Protein AF-A0A955LSG7-F1 (afdb_monomer_lite)

Structure (mmCIF, N/CA/C/O backbone):
data_AF-A0A955LSG7-F1
#
_entry.id   AF-A0A955LSG7-F1
#
loop_
_atom_site.group_PDB
_atom_site.id
_atom_site.type_symbol
_atom_site.label_atom_id
_atom_site.label_alt_id
_atom_site.label_comp_id
_atom_site.label_asym_id
_atom_site.label_entity_id
_atom_site.label_seq_id
_atom_site.pdbx_PDB_ins_code
_atom_site.Cartn_x
_atom_site.Cartn_y
_atom_site.Cartn_z
_atom_site.occupancy
_atom_site.B_iso_or_equiv
_atom_site.auth_seq_id
_atom_site.auth_comp_id
_atom_site.auth_asym_id
_atom_site.auth_atom_id
_atom_site.pdbx_PDB_model_num
ATOM 1 N N . SER A 1 1 ? -15.702 6.588 16.208 1.00 44.03 1 SER A N 1
ATOM 2 C CA . SER A 1 1 ? -15.242 7.220 14.958 1.00 44.03 1 SER A CA 1
ATOM 3 C C . SER A 1 1 ? -14.325 6.272 14.202 1.00 44.03 1 SER A C 1
ATOM 5 O O . SER A 1 1 ? -13.228 6.000 14.661 1.00 44.03 1 SER A O 1
ATOM 7 N N . TYR A 1 2 ? -14.797 5.726 13.083 1.00 55.00 2 TYR A N 1
ATOM 8 C CA . TYR A 1 2 ? -14.126 4.741 12.202 1.00 55.00 2 TYR A CA 1
ATOM 9 C C . TYR A 1 2 ? -13.182 5.389 11.164 1.00 55.00 2 TYR A C 1
ATOM 11 O O . TYR A 1 2 ? -12.642 4.726 10.284 1.00 55.00 2 TYR A O 1
ATOM 19 N N . LEU A 1 3 ? -12.979 6.704 11.275 1.00 57.09 3 LEU A N 1
ATOM 20 C CA . LEU A 1 3 ? -12.155 7.524 10.388 1.00 57.09 3 LEU A CA 1
ATOM 21 C C . LEU A 1 3 ? -10.662 7.125 10.325 1.00 57.09 3 LEU A C 1
ATOM 23 O O . LEU A 1 3 ? -10.136 7.104 9.213 1.00 57.09 3 LEU A O 1
ATOM 27 N N . PRO A 1 4 ? -9.970 6.765 11.431 1.00 72.69 4 PRO A N 1
ATOM 28 C CA . PRO A 1 4 ? -8.523 6.543 11.369 1.00 72.69 4 PRO A CA 1
ATOM 29 C C . PRO A 1 4 ? -8.117 5.278 10.592 1.00 72.69 4 PRO A C 1
ATOM 31 O O . PRO A 1 4 ? -7.111 5.295 9.892 1.00 72.69 4 PRO A O 1
ATOM 34 N N . ILE A 1 5 ? -8.909 4.198 10.632 1.00 73.31 5 ILE A N 1
ATOM 35 C CA . ILE A 1 5 ? -8.558 2.937 9.946 1.00 73.31 5 ILE A CA 1
ATOM 36 C C . ILE A 1 5 ? -8.779 3.018 8.437 1.00 73.31 5 ILE A C 1
ATOM 38 O O . ILE A 1 5 ? -7.973 2.494 7.663 1.00 73.31 5 ILE A O 1
ATOM 42 N N . ARG A 1 6 ? -9.832 3.721 7.996 1.00 77.38 6 ARG A N 1
ATOM 43 C CA . ARG A 1 6 ? -10.036 3.972 6.563 1.00 77.38 6 ARG A CA 1
ATOM 44 C C . ARG A 1 6 ? -8.816 4.667 5.960 1.00 77.38 6 ARG A C 1
ATOM 46 O O . ARG A 1 6 ? -8.394 4.286 4.878 1.00 77.38 6 ARG A O 1
ATOM 53 N N . PHE A 1 7 ? -8.207 5.605 6.683 1.00 81.44 7 PHE A N 1
ATOM 54 C CA . PHE A 1 7 ? -7.014 6.311 6.217 1.00 81.44 7 PHE A CA 1
ATOM 55 C C . PHE A 1 7 ? -5.819 5.373 5.987 1.00 81.44 7 PHE A C 1
ATOM 57 O O . PHE A 1 7 ? -5.163 5.457 4.955 1.00 81.44 7 PHE A O 1
ATOM 64 N N . ILE A 1 8 ? -5.583 4.429 6.905 1.00 80.62 8 ILE A N 1
ATOM 65 C CA . ILE A 1 8 ? -4.492 3.445 6.802 1.00 80.62 8 ILE A CA 1
ATOM 66 C C . ILE A 1 8 ? -4.712 2.504 5.613 1.00 80.62 8 ILE A C 1
ATOM 68 O O . ILE A 1 8 ? -3.780 2.218 4.866 1.00 80.62 8 ILE A O 1
ATOM 72 N N . THR A 1 9 ? -5.954 2.067 5.401 1.00 83.06 9 THR A N 1
ATOM 73 C CA . THR A 1 9 ? -6.303 1.175 4.283 1.00 83.06 9 THR A CA 1
ATOM 74 C C . THR A 1 9 ? -6.084 1.880 2.941 1.00 83.06 9 THR A C 1
ATOM 76 O O . THR A 1 9 ? -5.444 1.334 2.045 1.00 83.06 9 THR A O 1
ATOM 79 N N . TRP A 1 10 ? -6.536 3.134 2.826 1.00 86.50 10 TRP A N 1
ATOM 80 C CA . TRP A 1 10 ? -6.295 3.968 1.647 1.00 86.50 10 TRP A CA 1
ATOM 81 C C . TRP A 1 10 ? -4.806 4.239 1.418 1.00 86.50 10 TRP A C 1
ATOM 83 O O . TRP A 1 10 ? -4.347 4.150 0.281 1.00 86.50 10 TRP A O 1
ATOM 93 N N . ALA A 1 11 ? -4.039 4.505 2.479 1.00 87.50 11 ALA A N 1
ATOM 94 C CA . ALA A 1 11 ? -2.592 4.674 2.388 1.00 87.50 11 ALA A CA 1
ATOM 95 C C . ALA A 1 11 ? -1.898 3.398 1.880 1.00 87.50 11 ALA A C 1
ATOM 97 O O . ALA A 1 11 ? -1.074 3.479 0.971 1.00 87.50 11 ALA A O 1
ATOM 98 N N . GLY A 1 12 ? -2.264 2.217 2.390 1.00 86.81 12 GLY A N 1
ATOM 99 C CA . GLY A 1 12 ? -1.718 0.938 1.921 1.00 86.81 12 GLY A CA 1
ATOM 100 C C . GLY A 1 12 ? -2.004 0.682 0.438 1.00 86.81 12 GLY A C 1
ATOM 101 O O . GLY A 1 12 ? -1.095 0.328 -0.314 1.00 86.81 12 GLY A O 1
ATOM 102 N N . ILE A 1 13 ? -3.234 0.960 -0.008 1.00 88.19 13 ILE A N 1
ATOM 103 C CA . ILE A 1 13 ? -3.631 0.842 -1.420 1.00 88.19 13 ILE A CA 1
ATOM 104 C C . ILE A 1 13 ? -2.818 1.803 -2.297 1.00 88.19 13 ILE A C 1
ATOM 106 O O . ILE A 1 13 ? -2.204 1.358 -3.266 1.00 88.19 13 ILE A O 1
ATOM 110 N N . LEU A 1 14 ? -2.748 3.090 -1.938 1.00 92.19 14 LEU A N 1
ATOM 111 C CA . LEU A 1 14 ? -1.956 4.100 -2.656 1.00 92.19 14 LEU A CA 1
ATOM 112 C C . LEU A 1 14 ? -0.482 3.696 -2.776 1.00 92.19 14 LEU A C 1
ATOM 114 O O . LEU A 1 14 ? 0.098 3.778 -3.858 1.00 92.19 14 LEU A O 1
ATOM 118 N N . THR A 1 15 ? 0.108 3.210 -1.685 1.00 88.94 15 THR A N 1
ATOM 119 C CA . THR A 1 15 ? 1.519 2.799 -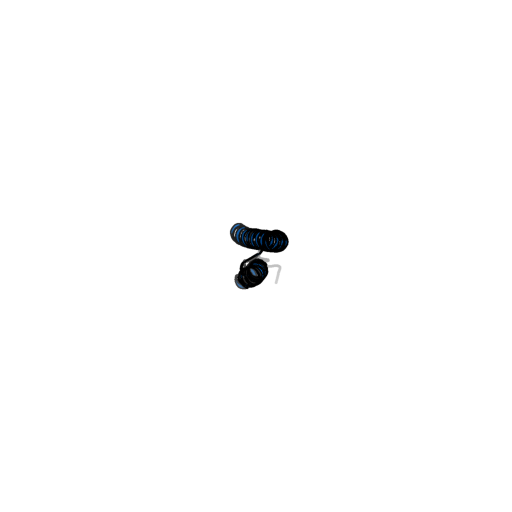1.656 1.00 88.94 15 THR A CA 1
ATOM 120 C C . THR A 1 15 ? 1.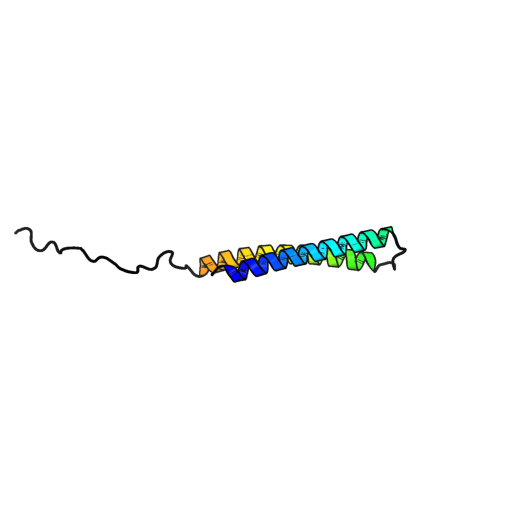755 1.559 -2.525 1.00 88.94 15 THR A C 1
ATOM 122 O O . THR A 1 15 ? 2.727 1.515 -3.279 1.00 88.94 15 THR A O 1
ATOM 125 N N . SER A 1 16 ? 0.841 0.578 -2.497 1.00 89.88 16 SER A N 1
ATOM 126 C CA . SER A 1 16 ? 0.917 -0.607 -3.367 1.00 89.88 16 SER A CA 1
ATOM 127 C C . SER A 1 16 ? 0.782 -0.252 -4.854 1.00 89.88 16 SER A C 1
ATOM 129 O O . SER A 1 16 ? 1.511 -0.793 -5.686 1.00 89.88 16 SER A O 1
ATOM 131 N N . LEU A 1 17 ? -0.083 0.714 -5.188 1.00 92.56 17 LEU A N 1
ATOM 132 C CA . LEU A 1 17 ? -0.262 1.203 -6.553 1.00 92.56 17 LEU A CA 1
ATOM 133 C C . LEU A 1 17 ? 1.002 1.907 -7.057 1.00 92.56 17 LEU A C 1
ATOM 135 O O . LEU A 1 17 ? 1.430 1.677 -8.186 1.00 92.56 17 LEU A O 1
ATOM 139 N N . PHE A 1 18 ? 1.636 2.715 -6.206 1.00 91.50 18 PHE A N 1
ATOM 140 C CA . PHE A 1 18 ? 2.892 3.385 -6.535 1.00 91.50 18 PHE A CA 1
ATOM 141 C C . PHE A 1 18 ? 4.029 2.381 -6.779 1.00 91.50 18 PHE A C 1
ATOM 143 O O . PHE A 1 18 ? 4.777 2.510 -7.747 1.00 91.50 18 PHE A O 1
ATOM 150 N N . ALA A 1 19 ? 4.118 1.331 -5.954 1.00 89.19 19 ALA A N 1
ATOM 151 C CA . ALA A 1 19 ? 5.080 0.245 -6.141 1.00 89.19 19 ALA A CA 1
ATOM 152 C C . ALA A 1 19 ? 4.851 -0.525 -7.456 1.00 89.19 19 ALA A C 1
ATOM 154 O O . ALA A 1 19 ? 5.816 -0.858 -8.148 1.00 89.19 19 ALA A O 1
ATOM 155 N N . LEU A 1 20 ? 3.588 -0.757 -7.834 1.00 89.00 20 LEU A N 1
ATOM 156 C CA . LEU A 1 20 ? 3.220 -1.343 -9.127 1.00 89.00 20 LEU A CA 1
ATOM 157 C C . LEU A 1 20 ? 3.626 -0.447 -10.302 1.00 89.00 20 LEU A C 1
ATOM 159 O O . LEU A 1 20 ? 4.231 -0.939 -11.253 1.00 89.00 20 LEU A O 1
ATOM 163 N N . MET A 1 21 ? 3.353 0.861 -10.237 1.00 91.94 21 MET A N 1
ATOM 164 C CA . MET A 1 21 ? 3.765 1.799 -11.290 1.00 91.94 21 MET A CA 1
ATOM 165 C C . MET A 1 21 ? 5.288 1.850 -11.450 1.00 91.94 21 MET A C 1
ATOM 167 O O . MET A 1 21 ? 5.779 1.809 -12.577 1.00 91.94 21 MET A O 1
ATOM 171 N N . LEU A 1 22 ? 6.037 1.880 -10.342 1.00 88.00 22 LEU A N 1
ATOM 172 C CA . LEU A 1 22 ? 7.501 1.818 -10.368 1.00 88.00 22 LEU A CA 1
ATOM 173 C C . LEU A 1 22 ? 8.002 0.508 -10.986 1.00 88.00 22 LEU A C 1
ATOM 175 O O . LEU A 1 22 ? 8.897 0.538 -11.824 1.00 88.00 22 LEU A O 1
ATOM 179 N N . SER A 1 23 ? 7.398 -0.626 -10.619 1.00 86.50 23 SER A N 1
ATOM 180 C CA . SER A 1 23 ? 7.731 -1.934 -11.194 1.00 86.50 23 SER A CA 1
ATOM 181 C C . SER A 1 23 ? 7.534 -1.943 -12.714 1.00 86.50 23 SER A C 1
ATOM 183 O O . SER A 1 23 ? 8.448 -2.310 -13.449 1.00 86.50 23 SER A O 1
ATOM 185 N N . ILE A 1 24 ? 6.390 -1.450 -13.201 1.00 88.19 24 ILE A N 1
ATOM 186 C CA . ILE A 1 24 ? 6.095 -1.347 -14.639 1.00 88.19 24 ILE A CA 1
ATOM 187 C C . ILE A 1 24 ? 7.102 -0.431 -15.339 1.00 88.19 24 ILE A C 1
ATOM 189 O O . ILE A 1 24 ? 7.616 -0.788 -16.396 1.00 88.19 24 ILE A O 1
ATOM 193 N N . TRP A 1 25 ? 7.416 0.726 -14.754 1.00 87.75 25 TRP A N 1
ATOM 194 C CA . TRP A 1 25 ? 8.389 1.656 -15.328 1.00 87.75 25 TRP A CA 1
ATOM 195 C C . TRP A 1 25 ? 9.781 1.024 -15.468 1.00 87.75 25 TRP A C 1
ATOM 197 O O . TRP A 1 25 ? 10.419 1.179 -16.508 1.00 87.75 25 TRP A O 1
ATOM 207 N N . ILE A 1 26 ? 10.213 0.239 -14.478 1.00 85.38 26 ILE A N 1
ATOM 208 C CA . ILE A 1 26 ? 11.481 -0.503 -14.524 1.00 85.38 26 ILE A CA 1
ATOM 209 C C . ILE A 1 26 ? 11.464 -1.565 -15.629 1.00 85.38 26 ILE A C 1
ATOM 211 O O . ILE A 1 26 ? 12.452 -1.700 -16.347 1.00 85.38 26 ILE A O 1
ATOM 215 N N . VAL A 1 27 ? 10.356 -2.296 -15.801 1.00 84.75 27 VAL A N 1
ATOM 216 C CA . VAL A 1 27 ? 10.214 -3.260 -16.909 1.00 84.75 27 VAL A CA 1
ATOM 217 C C . VAL A 1 27 ? 10.313 -2.548 -18.257 1.00 84.75 27 VAL A C 1
ATOM 219 O O . VAL A 1 27 ? 11.017 -3.014 -19.147 1.00 84.75 27 VAL A O 1
ATOM 222 N N . VAL A 1 28 ? 9.648 -1.402 -18.410 1.00 85.31 28 VAL A N 1
ATOM 223 C CA . VAL A 1 28 ? 9.678 -0.622 -19.655 1.00 85.31 28 VAL A CA 1
ATOM 224 C C . VAL A 1 28 ? 11.083 -0.079 -19.941 1.00 85.31 28 VAL A C 1
ATOM 226 O O . VAL A 1 28 ? 11.552 -0.201 -21.070 1.00 85.31 28 VAL A O 1
ATOM 229 N N . SER A 1 29 ? 11.783 0.453 -18.933 1.00 83.25 29 SER A N 1
ATOM 230 C CA . SER A 1 29 ? 13.187 0.883 -19.060 1.00 83.25 29 SER A CA 1
ATOM 231 C C . SER A 1 29 ? 14.103 -0.289 -19.424 1.00 83.25 29 SER A C 1
ATOM 233 O O . SER A 1 29 ? 14.941 -0.145 -20.307 1.00 83.25 29 SER A O 1
ATOM 235 N N . TRP A 1 30 ? 13.884 -1.477 -18.853 1.00 82.00 30 TRP A N 1
ATOM 236 C CA . TRP A 1 30 ? 14.649 -2.679 -19.198 1.00 82.00 30 TRP A CA 1
ATOM 237 C C . TRP A 1 30 ? 14.482 -3.122 -20.658 1.00 82.00 30 TRP A C 1
ATOM 239 O O . TRP A 1 30 ? 15.427 -3.636 -21.248 1.00 82.00 30 TRP A O 1
ATOM 249 N N . LEU A 1 31 ? 13.295 -2.931 -21.245 1.00 80.56 31 LEU A N 1
ATOM 250 C CA . LEU A 1 31 ? 13.056 -3.223 -22.663 1.00 80.56 31 LEU A CA 1
ATOM 251 C C 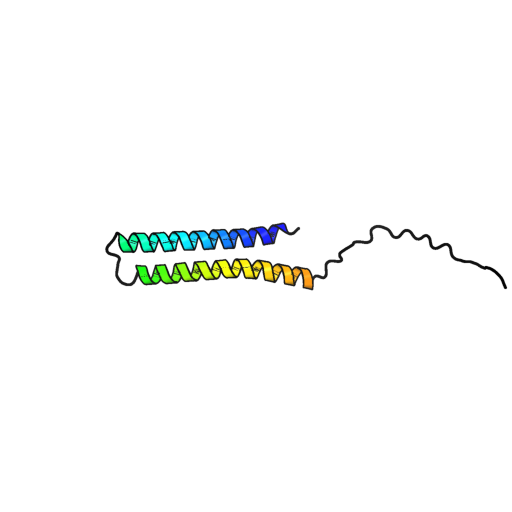. LEU A 1 31 ? 13.671 -2.180 -23.612 1.00 80.56 31 LEU A C 1
ATOM 253 O O . LEU A 1 31 ? 13.958 -2.516 -24.760 1.00 80.56 31 LEU A O 1
ATOM 257 N N . LEU A 1 32 ? 13.813 -0.925 -23.174 1.00 79.94 32 LEU A N 1
ATOM 258 C CA . LEU A 1 32 ? 14.227 0.204 -24.020 1.00 79.94 32 LEU A CA 1
ATOM 259 C C . LEU A 1 32 ? 15.724 0.539 -23.913 1.00 79.94 32 LEU A C 1
ATOM 261 O O . LEU A 1 32 ? 16.300 1.041 -24.876 1.00 79.94 32 LEU A O 1
ATOM 265 N N . GLU A 1 33 ? 16.357 0.280 -22.770 1.00 72.50 33 GLU A N 1
ATOM 266 C CA . GLU A 1 33 ? 17.750 0.638 -22.479 1.00 72.50 33 GLU A CA 1
ATOM 267 C C . GLU A 1 33 ? 18.589 -0.607 -22.173 1.00 72.50 33 GLU A C 1
ATOM 269 O O . GLU A 1 33 ? 18.067 -1.585 -21.653 1.00 72.50 33 GLU A O 1
ATOM 274 N N . ASN A 1 34 ? 19.903 -0.568 -22.452 1.00 67.81 34 ASN A N 1
ATOM 275 C CA . ASN A 1 34 ? 20.852 -1.596 -22.001 1.00 67.81 34 ASN A CA 1
ATOM 276 C C . ASN A 1 34 ? 21.095 -1.421 -20.493 1.00 67.81 34 ASN A C 1
ATOM 278 O O . ASN A 1 34 ? 21.906 -0.574 -20.102 1.00 67.81 34 ASN A O 1
ATOM 282 N N . PRO A 1 35 ? 20.412 -2.183 -19.629 1.00 70.00 35 PRO A N 1
ATOM 283 C CA . PRO A 1 35 ? 20.462 -1.960 -18.202 1.00 70.00 35 PRO A CA 1
ATOM 284 C C . PRO A 1 35 ? 21.748 -2.545 -17.628 1.00 70.00 35 PRO A C 1
ATOM 286 O O . PRO A 1 35 ? 22.283 -3.542 -18.120 1.00 70.00 35 PRO A O 1
ATOM 289 N N . ILE A 1 36 ? 22.212 -1.965 -16.524 1.00 73.75 36 ILE A N 1
ATOM 290 C CA . ILE A 1 36 ? 23.333 -2.521 -15.768 1.00 73.75 36 ILE A CA 1
ATOM 291 C C . ILE A 1 36 ? 22.933 -3.935 -15.303 1.00 73.75 36 ILE A C 1
ATOM 293 O O . ILE A 1 36 ? 21.928 -4.081 -14.592 1.00 73.75 36 ILE A O 1
ATOM 297 N N . PRO A 1 37 ? 23.682 -4.984 -15.690 1.00 75.56 37 PRO A N 1
ATOM 298 C CA . PRO A 1 37 ? 23.315 -6.358 -15.381 1.00 75.56 37 PRO A CA 1
ATOM 299 C C . PRO A 1 37 ? 23.199 -6.564 -13.865 1.00 75.56 37 PRO A C 1
ATOM 301 O O . PRO A 1 37 ? 24.061 -6.151 -13.093 1.00 75.56 37 PRO A O 1
ATOM 304 N N . GLY A 1 38 ? 22.097 -7.183 -13.436 1.00 77.25 38 GLY A N 1
ATOM 305 C CA . GLY A 1 38 ? 21.783 -7.459 -12.029 1.00 77.25 38 GLY A CA 1
ATOM 306 C C . GLY A 1 38 ? 20.999 -6.358 -11.303 1.00 77.25 38 GLY A C 1
ATOM 307 O O . GLY A 1 38 ? 20.200 -6.676 -10.420 1.00 77.25 38 GLY A O 1
ATOM 308 N N . TRP A 1 39 ? 21.142 -5.087 -11.696 1.00 82.31 39 TRP A N 1
ATOM 309 C CA . TRP A 1 39 ? 20.464 -3.968 -11.025 1.00 82.31 39 TRP A CA 1
ATOM 310 C C . TRP A 1 39 ? 18.953 -3.986 -11.274 1.00 82.31 39 TRP A C 1
ATOM 312 O O . TRP A 1 39 ? 18.161 -3.951 -10.332 1.00 82.31 39 TRP A O 1
ATOM 322 N N . THR A 1 40 ? 18.544 -4.145 -12.534 1.00 84.12 40 THR A N 1
ATOM 323 C CA . THR A 1 40 ? 17.121 -4.179 -12.897 1.00 84.12 40 THR A CA 1
ATOM 324 C C . THR A 1 40 ? 16.396 -5.344 -12.238 1.00 84.12 40 THR A C 1
ATOM 326 O O . THR A 1 40 ? 15.332 -5.146 -11.663 1.00 84.12 40 THR A O 1
ATOM 329 N N . SER A 1 41 ? 16.970 -6.551 -12.263 1.00 85.62 41 SER A N 1
ATOM 330 C CA . SER A 1 41 ? 16.349 -7.726 -11.643 1.00 85.62 41 SER A CA 1
ATOM 331 C C . SER A 1 41 ? 16.198 -7.569 -10.131 1.00 85.62 41 SER A C 1
ATOM 333 O O . SER A 1 41 ? 15.162 -7.946 -9.589 1.00 85.62 41 SER A O 1
ATOM 335 N N . LEU A 1 42 ? 17.188 -6.979 -9.449 1.00 89.94 42 LEU A N 1
ATOM 336 C CA . LEU A 1 42 ? 17.136 -6.740 -8.005 1.00 89.94 42 LEU A CA 1
ATOM 337 C C . LEU A 1 42 ? 16.011 -5.762 -7.643 1.00 89.94 42 LEU A C 1
ATOM 339 O O . LEU A 1 42 ? 15.202 -6.039 -6.754 1.00 89.94 42 LEU A O 1
ATOM 343 N N . ILE A 1 43 ? 15.947 -4.619 -8.330 1.00 87.81 43 ILE A N 1
ATOM 344 C CA . ILE A 1 43 ? 14.956 -3.581 -8.025 1.00 87.81 43 ILE A CA 1
ATOM 345 C C . ILE A 1 43 ? 13.560 -4.038 -8.432 1.00 87.81 43 ILE A C 1
ATOM 347 O O . ILE A 1 43 ? 12.617 -3.835 -7.674 1.00 87.81 43 ILE A O 1
ATOM 351 N N . LEU A 1 44 ? 13.422 -4.718 -9.570 1.00 87.56 44 LEU A N 1
ATOM 352 C CA . LEU A 1 44 ? 12.137 -5.246 -10.012 1.00 87.56 44 LEU A CA 1
ATOM 353 C C . LEU A 1 44 ? 11.560 -6.233 -8.991 1.00 87.56 44 LEU A C 1
ATOM 355 O O . LEU A 1 44 ? 10.399 -6.113 -8.601 1.00 87.56 44 LEU A O 1
ATOM 359 N N . LEU A 1 45 ? 12.378 -7.189 -8.535 1.00 90.88 45 LEU A N 1
ATOM 360 C CA . LEU A 1 45 ? 11.942 -8.202 -7.578 1.00 90.88 45 LEU A CA 1
ATOM 361 C C . LEU A 1 45 ? 11.589 -7.571 -6.227 1.00 90.88 45 LEU A C 1
ATOM 363 O O . LEU A 1 45 ? 10.545 -7.876 -5.658 1.00 90.88 45 LEU A O 1
ATOM 367 N N . THR A 1 46 ? 12.436 -6.668 -5.726 1.00 91.19 46 THR A N 1
ATOM 368 C CA . THR A 1 46 ? 12.204 -6.007 -4.433 1.00 91.19 46 THR A CA 1
ATOM 369 C C . THR A 1 46 ? 11.003 -5.063 -4.475 1.00 91.19 46 THR A C 1
ATOM 371 O O . THR A 1 46 ? 10.204 -5.084 -3.539 1.00 91.19 46 THR A O 1
ATOM 374 N N . SER A 1 47 ? 10.802 -4.290 -5.550 1.00 87.56 47 SER A N 1
ATOM 375 C CA . SER A 1 47 ? 9.644 -3.392 -5.673 1.00 87.56 47 SER A CA 1
ATOM 376 C C . SER A 1 47 ? 8.338 -4.176 -5.788 1.00 87.56 47 SER A C 1
ATOM 378 O O . SER A 1 47 ? 7.350 -3.809 -5.151 1.00 87.56 47 SER A O 1
ATOM 380 N N . PHE A 1 48 ? 8.342 -5.281 -6.540 1.00 87.00 48 PHE A N 1
ATOM 381 C CA . PHE A 1 48 ? 7.197 -6.182 -6.628 1.00 87.00 48 PHE A CA 1
ATOM 382 C C . PHE A 1 48 ? 6.866 -6.779 -5.255 1.00 87.00 48 PHE A C 1
ATOM 384 O O . PHE A 1 48 ? 5.714 -6.736 -4.818 1.00 87.00 48 PHE A O 1
ATOM 391 N N . PHE A 1 49 ? 7.884 -7.258 -4.534 1.00 92.75 49 PHE A N 1
ATOM 392 C CA . PHE A 1 49 ? 7.711 -7.837 -3.205 1.00 92.75 49 PHE A CA 1
ATOM 393 C C . PHE A 1 49 ? 7.165 -6.816 -2.197 1.00 92.75 49 PHE A C 1
ATOM 395 O O . PHE A 1 49 ? 6.218 -7.116 -1.473 1.00 92.75 49 PHE A O 1
ATOM 402 N N . PHE A 1 50 ? 7.685 -5.583 -2.191 1.00 90.44 50 PHE A N 1
ATOM 403 C CA . PHE A 1 50 ? 7.154 -4.508 -1.347 1.00 90.44 50 PHE A CA 1
ATOM 404 C C . PHE A 1 50 ? 5.729 -4.101 -1.727 1.00 90.44 50 PHE A C 1
ATOM 406 O O . PHE A 1 50 ? 4.922 -3.841 -0.835 1.00 90.44 50 PHE A O 1
ATOM 413 N N . GLY A 1 51 ? 5.387 -4.091 -3.019 1.00 89.12 51 GLY A N 1
ATOM 414 C CA . GLY A 1 51 ? 4.020 -3.834 -3.475 1.00 89.12 51 GLY A CA 1
ATOM 415 C C . GLY A 1 51 ? 3.023 -4.836 -2.890 1.00 89.12 51 GLY A C 1
ATOM 416 O O . GLY A 1 51 ? 2.016 -4.436 -2.300 1.00 89.12 51 GLY A O 1
ATOM 417 N N . VAL A 1 52 ? 3.345 -6.131 -2.968 1.00 90.50 52 VAL A N 1
ATOM 418 C CA . VAL A 1 52 ? 2.532 -7.205 -2.371 1.00 90.50 52 VAL A CA 1
ATOM 419 C C . VAL A 1 52 ? 2.502 -7.097 -0.842 1.00 90.50 52 VAL A C 1
ATOM 421 O O . VAL A 1 52 ? 1.431 -7.190 -0.242 1.00 90.50 52 VAL A O 1
ATOM 424 N N . GLN A 1 53 ? 3.642 -6.843 -0.196 1.00 92.31 53 GLN A N 1
ATOM 425 C CA . GLN A 1 53 ? 3.735 -6.716 1.262 1.00 92.31 53 GLN A CA 1
ATOM 426 C C . GLN A 1 53 ? 2.870 -5.563 1.803 1.00 92.31 53 GLN A C 1
ATOM 428 O O . GLN A 1 53 ? 2.171 -5.729 2.805 1.00 92.31 53 GLN A O 1
ATOM 433 N N . PHE A 1 54 ? 2.873 -4.402 1.140 1.00 89.44 54 PHE A N 1
ATOM 434 C CA . PHE A 1 54 ? 2.048 -3.259 1.544 1.00 89.44 54 PHE A CA 1
ATOM 435 C C . PHE A 1 54 ? 0.560 -3.482 1.282 1.00 89.44 54 PHE A C 1
ATOM 437 O O . PHE A 1 54 ? -0.265 -3.074 2.102 1.00 89.44 54 PHE A O 1
ATOM 444 N N . PHE A 1 55 ? 0.211 -4.180 0.199 1.00 88.19 55 PHE A N 1
ATOM 445 C CA . PHE A 1 55 ? -1.166 -4.604 -0.042 1.00 88.19 55 PHE A CA 1
ATOM 446 C C . PHE A 1 55 ? -1.680 -5.505 1.092 1.00 88.19 55 PHE A C 1
ATOM 448 O O . PHE A 1 55 ? -2.737 -5.243 1.672 1.00 88.19 55 PHE A O 1
ATOM 455 N N . LEU A 1 56 ? -0.888 -6.510 1.480 1.00 92.31 56 LEU A N 1
ATOM 456 C CA . LEU A 1 56 ? -1.209 -7.396 2.601 1.00 92.31 56 LEU A CA 1
ATOM 457 C C . LEU A 1 56 ? -1.319 -6.635 3.927 1.00 92.31 56 LEU A C 1
ATOM 459 O O . LEU A 1 56 ? -2.222 -6.919 4.713 1.00 92.31 56 LEU A O 1
ATOM 463 N N . MET A 1 57 ? -0.463 -5.636 4.167 1.00 90.44 57 MET A N 1
ATOM 464 C CA . MET A 1 57 ? -0.577 -4.801 5.367 1.00 90.44 57 MET A CA 1
ATOM 465 C C . MET A 1 57 ? -1.866 -3.979 5.417 1.00 90.44 57 MET A C 1
ATOM 467 O O . MET A 1 57 ? -2.428 -3.810 6.501 1.00 90.44 57 MET A O 1
ATOM 471 N N . GLY A 1 58 ? -2.378 -3.522 4.272 1.00 87.25 58 GLY A N 1
ATOM 472 C CA . GLY A 1 58 ? -3.689 -2.875 4.197 1.00 87.25 58 GLY A CA 1
ATOM 473 C C . GLY A 1 58 ? -4.815 -3.796 4.680 1.00 87.25 58 GLY A C 1
ATOM 474 O O . GLY A 1 58 ? -5.598 -3.411 5.549 1.00 87.25 58 GLY A O 1
ATOM 475 N N . ILE A 1 59 ? -4.843 -5.038 4.181 1.00 87.94 59 ILE A N 1
ATOM 476 C CA . ILE A 1 59 ? -5.840 -6.052 4.569 1.00 87.94 59 ILE A CA 1
ATOM 477 C C . ILE A 1 59 ? -5.702 -6.419 6.052 1.00 87.94 59 ILE A C 1
ATOM 479 O O . ILE A 1 59 ? -6.697 -6.470 6.780 1.00 87.94 59 ILE A O 1
ATOM 483 N N . MET A 1 60 ? -4.470 -6.638 6.521 1.00 91.06 60 MET A N 1
ATOM 484 C CA . MET A 1 60 ? -4.191 -6.951 7.925 1.00 91.06 60 MET A CA 1
ATOM 485 C C . MET A 1 60 ? -4.676 -5.841 8.860 1.00 91.06 60 MET A C 1
ATOM 487 O O . MET A 1 60 ? -5.233 -6.146 9.912 1.00 91.06 60 MET A O 1
ATOM 491 N N . GLY A 1 61 ? -4.520 -4.570 8.478 1.00 87.12 61 GLY A N 1
ATOM 492 C CA . GLY A 1 61 ? -5.008 -3.429 9.254 1.00 87.12 61 GLY A CA 1
ATOM 493 C C . GLY A 1 61 ? -6.530 -3.426 9.437 1.00 87.12 61 GLY A C 1
ATOM 494 O O . GLY A 1 61 ? -7.013 -3.189 10.547 1.00 87.12 61 GLY A O 1
ATOM 495 N N . GLU A 1 62 ? -7.293 -3.745 8.388 1.00 84.75 62 GLU A N 1
ATOM 496 C CA . GLU A 1 62 ? -8.755 -3.875 8.476 1.00 84.75 62 GLU A CA 1
ATOM 497 C C . GLU A 1 62 ? -9.167 -5.058 9.368 1.00 84.75 62 GLU A C 1
ATOM 499 O O . GLU A 1 62 ? -10.079 -4.943 10.194 1.00 84.75 62 GLU A O 1
ATOM 504 N N . TYR A 1 63 ? -8.454 -6.179 9.261 1.00 88.19 63 TYR A N 1
ATOM 505 C CA . TYR A 1 63 ? -8.695 -7.357 10.093 1.00 88.19 63 TYR A CA 1
ATOM 506 C C . TYR A 1 63 ? -8.408 -7.093 11.576 1.00 88.19 63 TYR A C 1
ATOM 508 O O . TYR A 1 63 ? -9.239 -7.392 12.436 1.00 88.19 63 TYR A O 1
ATOM 516 N N . LEU A 1 64 ? -7.264 -6.475 11.881 1.00 88.50 64 LEU A N 1
ATOM 517 C CA . LEU A 1 64 ? -6.889 -6.055 13.235 1.00 88.50 64 LEU A CA 1
ATOM 518 C C . LEU A 1 64 ? -7.917 -5.100 13.828 1.00 88.50 64 LEU A C 1
ATOM 520 O O . LEU A 1 64 ? -8.259 -5.214 15.004 1.00 88.50 64 LEU A O 1
ATOM 524 N N . PHE A 1 65 ? -8.443 -4.184 13.017 1.00 84.12 65 PHE A N 1
ATOM 525 C CA . PHE A 1 65 ? -9.491 -3.277 13.456 1.00 84.12 65 PHE A CA 1
ATOM 526 C C . PHE A 1 65 ? -10.779 -4.005 13.831 1.00 84.12 65 PHE A C 1
ATOM 528 O O . PHE A 1 65 ? -11.377 -3.694 14.864 1.00 84.12 65 PHE A O 1
ATOM 535 N N . ARG A 1 66 ? -11.195 -4.983 13.020 1.00 83.44 66 ARG A N 1
ATOM 536 C CA . ARG A 1 66 ? -12.373 -5.805 13.309 1.00 83.44 66 ARG A CA 1
ATOM 537 C C . ARG A 1 66 ? -12.197 -6.546 14.632 1.00 83.44 66 ARG A C 1
ATOM 539 O O . ARG A 1 66 ? -13.042 -6.391 15.510 1.00 83.44 66 ARG A O 1
ATOM 546 N N . ILE A 1 67 ? -11.060 -7.216 14.820 1.00 87.56 67 ILE A N 1
ATOM 547 C CA . ILE A 1 67 ? -10.733 -7.912 16.074 1.00 87.56 67 ILE A CA 1
ATOM 548 C C . ILE A 1 67 ? -10.734 -6.930 17.249 1.00 87.56 67 ILE A C 1
ATOM 550 O O . ILE A 1 67 ? -11.373 -7.184 18.264 1.00 87.56 67 ILE A O 1
ATOM 554 N N . TYR A 1 68 ? -10.080 -5.776 17.113 1.00 84.94 68 TYR A N 1
ATOM 555 C CA . TYR A 1 68 ? -10.058 -4.743 18.148 1.00 84.94 68 TYR A CA 1
ATOM 556 C C . TYR A 1 68 ? -11.473 -4.277 18.520 1.00 84.94 68 TYR A C 1
ATOM 558 O O . TYR A 1 68 ? -11.789 -4.126 19.700 1.00 84.94 68 TYR A O 1
ATOM 566 N N . SER A 1 69 ? -12.351 -4.088 17.531 1.00 81.56 69 SER A N 1
ATOM 567 C CA . SER A 1 69 ? -13.743 -3.696 17.770 1.00 81.56 69 SER A CA 1
ATOM 568 C C . SER A 1 69 ? -14.551 -4.766 18.514 1.00 81.56 69 SER A C 1
ATOM 570 O O . SER A 1 69 ? -15.398 -4.421 19.340 1.00 81.56 69 SER A O 1
ATOM 572 N N . GLU A 1 70 ? -14.234 -6.040 18.281 1.00 83.12 70 GLU A N 1
ATOM 573 C CA . GLU A 1 70 ? -14.846 -7.204 18.929 1.00 83.12 70 GLU A CA 1
ATOM 574 C C . GLU A 1 70 ? -14.340 -7.383 20.365 1.00 83.12 70 GLU A C 1
ATOM 576 O O . GLU A 1 70 ? -15.133 -7.547 21.295 1.00 83.12 70 GLU A O 1
ATOM 581 N N . VAL A 1 71 ? -13.025 -7.253 20.566 1.00 85.75 71 VAL A N 1
ATOM 582 C CA . VAL A 1 71 ? -12.369 -7.329 21.880 1.00 85.75 71 VAL A CA 1
ATOM 583 C C . VAL A 1 71 ? -12.880 -6.231 22.810 1.00 85.75 71 VAL A C 1
ATOM 585 O O . VAL A 1 71 ? -13.110 -6.483 23.991 1.00 85.75 71 VAL A O 1
ATOM 588 N N . LEU A 1 72 ? -13.116 -5.023 22.291 1.00 77.62 72 LEU A N 1
ATOM 589 C CA . LEU A 1 72 ? -13.623 -3.916 23.102 1.00 77.62 72 LEU A CA 1
ATOM 590 C C . LEU A 1 72 ? -15.107 -4.003 23.470 1.00 77.62 72 LEU A C 1
ATOM 592 O O . LEU A 1 72 ? -15.543 -3.140 24.231 1.00 77.62 72 LEU A O 1
ATOM 596 N N . ARG A 1 73 ? -15.877 -4.989 22.968 1.00 65.69 73 ARG A N 1
ATOM 597 C CA . ARG A 1 73 ? -17.308 -5.200 23.292 1.00 65.69 73 ARG A CA 1
ATOM 598 C C . ARG A 1 73 ? -18.077 -3.885 23.457 1.00 65.69 73 ARG A C 1
ATOM 600 O O . ARG A 1 73 ? -18.707 -3.657 24.489 1.00 65.69 73 ARG A O 1
ATOM 607 N N . ARG A 1 74 ? -17.988 -2.976 22.477 1.00 67.19 74 ARG A N 1
ATOM 608 C CA . ARG A 1 74 ? -18.674 -1.681 22.594 1.00 67.19 74 ARG A CA 1
ATOM 609 C C . ARG A 1 74 ? -20.176 -1.961 22.738 1.00 67.19 74 ARG A C 1
ATOM 611 O O . ARG A 1 74 ? -20.741 -2.539 21.809 1.00 67.19 74 ARG A O 1
ATOM 618 N N . PRO A 1 75 ? -20.808 -1.629 23.880 1.00 61.59 75 PRO A N 1
ATOM 619 C CA . PRO A 1 75 ? -22.220 -1.917 24.078 1.00 61.59 75 PRO A CA 1
ATOM 620 C C . PRO A 1 75 ? -23.008 -1.232 22.960 1.00 61.59 75 PRO A C 1
ATOM 622 O O . PRO A 1 75 ? -22.818 -0.046 22.696 1.00 61.59 75 PRO A O 1
ATOM 625 N N . ILE A 1 76 ? -23.846 -2.009 22.266 1.00 65.38 76 ILE A N 1
ATOM 626 C CA . ILE A 1 76 ? -24.592 -1.572 21.069 1.00 65.38 76 ILE A CA 1
ATOM 627 C C . ILE A 1 76 ? -25.615 -0.477 21.419 1.00 65.38 76 ILE A C 1
ATOM 629 O O . ILE A 1 76 ? -26.116 0.222 20.545 1.00 65.38 76 ILE A O 1
ATOM 633 N N . TYR A 1 77 ? -25.893 -0.286 22.706 1.00 62.09 77 TYR A N 1
ATOM 634 C CA . TYR A 1 77 ? -26.807 0.720 23.206 1.00 62.09 77 TYR A CA 1
ATOM 635 C C . TYR A 1 77 ? -26.294 1.296 24.528 1.00 62.09 77 TYR A C 1
ATOM 637 O O . TYR A 1 77 ? -25.777 0.584 25.390 1.00 62.09 77 TYR A O 1
ATOM 645 N N . ILE A 1 78 ? -26.455 2.607 24.679 1.00 69.25 78 ILE A N 1
ATOM 646 C CA . ILE A 1 78 ? -26.356 3.301 25.960 1.00 69.25 78 ILE A CA 1
ATOM 647 C C . ILE A 1 78 ? -27.80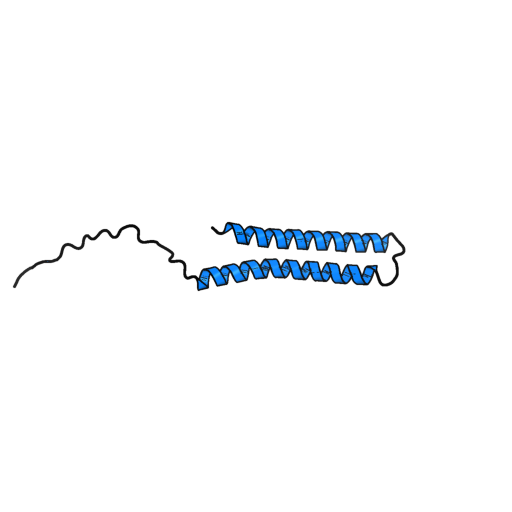7 3.517 26.389 1.00 69.25 78 ILE A C 1
ATOM 649 O O . ILE A 1 78 ? -28.559 4.179 25.678 1.00 69.25 78 ILE A O 1
ATOM 653 N N . ILE A 1 79 ? -28.233 2.899 27.495 1.00 68.62 79 ILE A N 1
ATOM 654 C CA . ILE A 1 79 ? -29.577 3.134 28.041 1.00 68.62 79 ILE A CA 1
ATOM 655 C C . ILE A 1 79 ? -29.580 4.554 28.604 1.00 68.62 79 ILE A C 1
ATOM 657 O O . ILE A 1 79 ? -29.026 4.798 29.671 1.00 68.62 79 ILE A O 1
ATOM 661 N N . GLU A 1 80 ? -30.160 5.495 27.865 1.00 69.12 80 GLU A N 1
ATOM 662 C CA . GLU A 1 80 ? -30.164 6.906 28.261 1.00 69.12 80 GLU A CA 1
ATOM 663 C C . GLU A 1 80 ? -31.270 7.208 29.288 1.00 69.12 80 GLU A C 1
ATOM 665 O O . GLU A 1 80 ? -31.069 8.014 30.193 1.00 69.12 80 GLU A O 1
ATOM 670 N N . LYS A 1 81 ? -32.408 6.497 29.222 1.00 70.25 81 LYS A N 1
ATOM 671 C CA . LYS A 1 81 ? -33.445 6.476 30.267 1.00 70.25 81 LYS A CA 1
ATOM 672 C C . LYS A 1 81 ? -34.207 5.151 30.283 1.00 70.25 81 LYS A C 1
ATOM 674 O O . LYS A 1 81 ? -34.732 4.722 29.261 1.00 70.25 81 LYS A O 1
ATOM 679 N N . THR A 1 82 ? -34.338 4.566 31.472 1.00 72.75 82 THR A N 1
ATOM 680 C CA . THR A 1 82 ? -35.361 3.557 31.776 1.00 72.75 82 THR A CA 1
ATOM 681 C C . THR A 1 82 ? -36.633 4.286 32.196 1.00 72.75 82 THR A C 1
ATOM 683 O O . THR A 1 82 ? -36.610 5.094 33.123 1.00 72.75 82 THR A O 1
ATOM 686 N N . THR A 1 83 ? -37.751 4.018 31.522 1.00 67.75 83 THR A N 1
ATOM 687 C CA . THR A 1 83 ? -39.072 4.408 32.022 1.00 67.75 83 THR A CA 1
ATOM 688 C C . THR A 1 83 ? -39.456 3.406 33.101 1.00 67.75 83 THR A C 1
ATOM 690 O O . THR A 1 83 ? -39.919 2.306 32.808 1.00 67.75 83 THR A O 1
ATOM 693 N N . GLU A 1 84 ? -39.211 3.755 34.359 1.00 67.38 84 GLU A N 1
ATOM 694 C CA . GLU A 1 84 ? -39.682 2.964 35.489 1.00 67.38 84 GLU A CA 1
ATOM 695 C C . GLU A 1 84 ? -41.195 3.174 35.613 1.00 67.38 84 GLU A C 1
ATOM 697 O O . GLU A 1 84 ? -41.679 4.087 36.274 1.00 67.38 84 GLU A O 1
ATOM 702 N N . HIS A 1 85 ? -41.961 2.364 34.885 1.00 62.69 85 HIS A N 1
ATOM 703 C CA . HIS A 1 85 ? -43.406 2.284 35.054 1.00 62.69 85 HIS A CA 1
ATOM 704 C C . HIS A 1 85 ? -43.820 0.841 35.320 1.00 62.69 85 HIS A C 1
ATOM 706 O O . HIS A 1 85 ? -44.655 0.267 34.628 1.00 62.69 85 HIS A O 1
ATOM 712 N N . LEU A 1 86 ? -43.258 0.255 36.374 1.00 65.31 86 LEU A N 1
ATOM 713 C CA . LEU A 1 86 ? -43.885 -0.881 37.033 1.00 65.31 86 LEU A CA 1
ATOM 714 C C . LEU A 1 86 ? -44.556 -0.353 38.293 1.00 65.31 86 LEU A C 1
ATOM 716 O O . LEU A 1 86 ? -43.934 -0.139 39.328 1.00 65.31 86 LEU A O 1
ATOM 720 N N . LYS A 1 87 ? -45.858 -0.096 38.151 1.00 61.50 87 LYS A N 1
ATOM 721 C CA . LYS A 1 87 ? -46.767 0.079 39.277 1.00 61.50 87 LYS A CA 1
ATOM 722 C C . LYS A 1 87 ? -46.627 -1.190 40.125 1.00 61.50 87 LYS A C 1
ATOM 724 O O . LYS A 1 87 ? -46.849 -2.270 39.569 1.00 61.50 87 LYS A O 1
ATOM 729 N N . PRO A 1 88 ? -46.233 -1.109 41.405 1.00 60.66 88 PRO A N 1
ATOM 730 C CA . PRO A 1 88 ? -46.245 -2.293 42.236 1.00 60.66 88 PRO A CA 1
ATOM 731 C C . PRO A 1 88 ? -47.699 -2.752 42.281 1.00 60.66 88 PRO A C 1
ATOM 733 O O . PRO A 1 88 ? -48.598 -1.959 42.572 1.00 60.66 88 PRO A O 1
ATOM 736 N N . LEU A 1 89 ? -47.938 -4.014 41.927 1.00 68.00 89 LEU A N 1
ATOM 737 C CA . LEU A 1 89 ? -49.179 -4.687 42.285 1.00 68.00 89 LEU A CA 1
ATOM 738 C C . LEU A 1 89 ? -49.123 -4.914 43.796 1.00 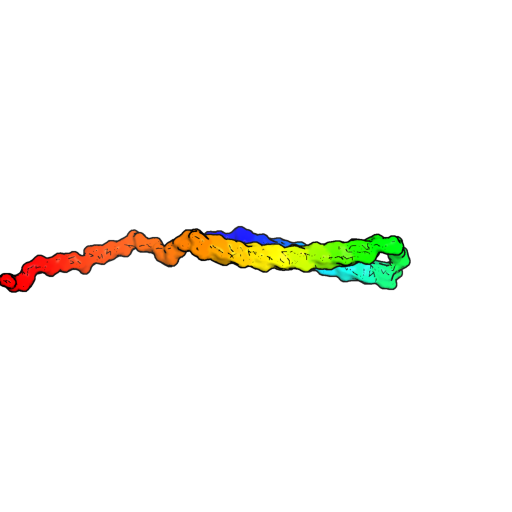68.00 89 LEU A C 1
ATOM 740 O O . LEU A 1 89 ? -48.857 -6.008 44.282 1.00 68.00 89 LEU A O 1
ATOM 744 N N . ASP A 1 9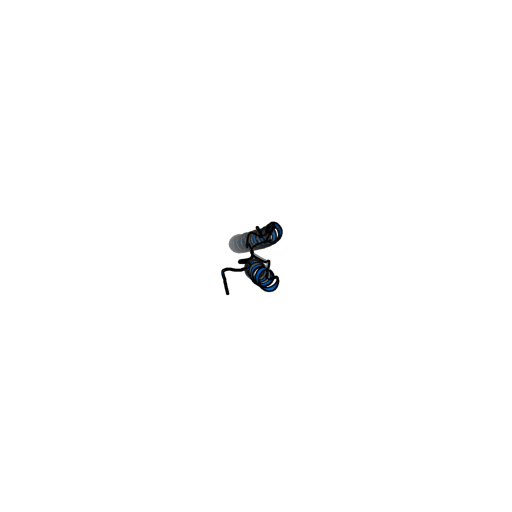0 ? -49.302 -3.811 44.517 1.00 69.00 90 ASP A N 1
ATOM 745 C CA . ASP A 1 90 ? -49.781 -3.803 45.878 1.00 69.00 90 ASP A CA 1
ATOM 746 C C . ASP A 1 90 ? -51.176 -4.433 45.860 1.00 69.00 90 ASP A C 1
ATOM 748 O O . ASP A 1 90 ? -52.076 -3.966 45.159 1.00 69.00 90 ASP A O 1
ATOM 752 N N . ASN A 1 91 ? -51.292 -5.540 46.587 1.00 62.03 91 ASN A N 1
ATOM 753 C CA . ASN A 1 91 ? -52.531 -6.093 47.107 1.00 62.03 91 ASN A CA 1
ATOM 754 C C . ASN A 1 91 ? -53.718 -6.165 46.130 1.00 62.03 91 ASN A C 1
ATOM 756 O O . ASN A 1 91 ? -54.635 -5.345 46.154 1.00 62.03 91 ASN A O 1
ATOM 760 N N . VAL A 1 92 ? -53.809 -7.288 45.414 1.00 63.47 92 VAL A N 1
ATOM 761 C CA . VAL A 1 92 ? -55.120 -7.903 45.167 1.00 63.47 92 VAL A CA 1
ATOM 762 C C . VAL A 1 92 ? -55.236 -9.140 46.046 1.00 63.47 92 VAL A C 1
ATOM 764 O O . VAL A 1 92 ? -55.004 -10.259 45.614 1.00 63.47 92 VAL A O 1
ATOM 767 N N . GLY A 1 93 ? -55.600 -8.865 47.298 1.00 58.00 93 GLY A N 1
ATOM 768 C CA . GLY A 1 93 ? -56.582 -9.638 48.044 1.00 58.00 93 GLY A CA 1
ATOM 769 C C . GLY A 1 93 ? -56.161 -10.987 48.620 1.00 58.00 93 GLY A C 1
ATOM 770 O O . GLY A 1 93 ? -56.234 -11.985 47.919 1.00 58.00 93 GLY A O 1
ATOM 771 N N . ARG A 1 94 ? -56.036 -10.980 49.954 1.00 49.78 94 ARG A N 1
ATOM 772 C CA . ARG A 1 94 ? -56.324 -12.090 50.883 1.00 49.78 94 ARG A CA 1
ATOM 773 C C . ARG A 1 94 ? -55.323 -13.239 50.945 1.00 49.78 94 ARG A C 1
ATOM 775 O O . ARG A 1 94 ? -54.970 -13.815 49.901 1.00 49.78 94 ARG A O 1
#

Sequence (94 aa):
SYLPIRFITWAGILTSLFALMLSIWIVVSWLLENPIPGWTSLILLTSFFFGVQFFLMGIMGEYLFRIYSEVLRRPIYIIEKTTEHLKPLDNVGR

pLDDT: mean 79.44, std 11.39, range [44.03, 92.75]

Radius of gyration: 28.48 Å; chains: 1; bounding box: 80×20×75 Å

Foldseek 3Di:
DCPPLVVLLVVLLVLLVVLVVVLVVLVVCVVVDPDDPPPSVVSNVVSNVVSVVSNVVSVVSVVVVVVVCVVVPPPPDDCPDDPPPDDPPDDDDD

Secondary structure (DSSP, 8-state):
--HHHHHHHHHHHHHHHHHHHHHHHHHHHHHHS-PPTTHHHHHHHHHHHHHHHHHHHHHHHHHHHHHHHHHTT--S------------------